Protein AF-A0A8K0KBL3-F1 (afdb_monomer_lite)

pLDDT: mean 83.14, std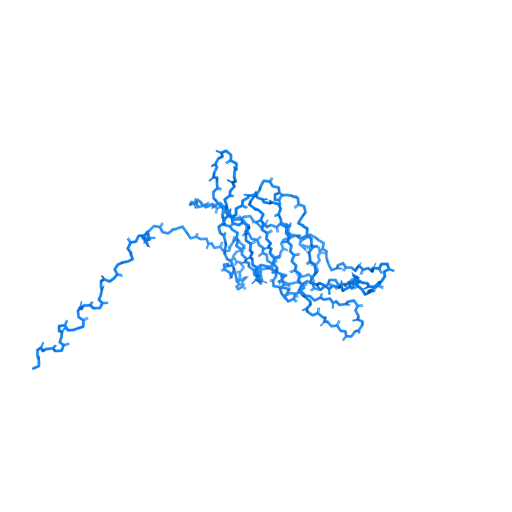 15.82, range [39.03, 98.5]

Foldseek 3Di:
DPVPVVVVVVVPDPDPDDDDPPDDQDDDDLVPDPQLQWQLDWDWFFAPDPVRWIKIKTKRQQDDDPLQVVEPAGRLIWIWIFTPDHPTDIDTFCQDSDYQDFDQDPVNLDGFTKRSHSLRWQNDKDFDPDDRGKIKTKRQQIWGPRDPPDTHSQIKMWIDSHDVRRVDHTDIDTPGSDPDD

InterPro domains:
  IPR013519 Integrin alpha beta-propellor [PS51470] (25-91)
  IPR013519 Integrin alpha beta-propellor [SM00191] (34-97)
  IPR028994 Integrin alpha, N-terminal [G3DSA:2.130.10.130] (17-176)
  IPR028994 Integrin alpha, N-terminal [SSF69318] (18-168)

Secondary structure (DSSP, 8-state):
--TTSSTTSTTS----SS--SSS------TT--TT--TTSEEEEEE--STT--EEEEEEETTPPPGGGTTS------EEEEEESSTTPPEEEP-S----S-EE--TTSTT-EEEE-TT--TTSEEEE-SSSS--EEEEETT-EE--STT--B---EEEEE--GGGTTSPPEEE-S------

Organism: Ladona fulva (NCBI:txid123851)

Structure (mmCIF, N/CA/C/O backbone):
data_AF-A0A8K0KBL3-F1
#
_entry.id   AF-A0A8K0KBL3-F1
#
loop_
_atom_site.group_PDB
_atom_site.id
_atom_site.type_symbol
_atom_site.label_atom_id
_atom_site.label_alt_id
_atom_site.label_comp_id
_atom_site.label_asym_id
_atom_site.label_entity_id
_atom_site.label_seq_id
_atom_site.pdbx_PDB_ins_code
_atom_site.Cartn_x
_atom_site.Cartn_y
_atom_site.Cartn_z
_atom_site.occupancy
_atom_site.B_iso_or_equiv
_atom_site.auth_seq_id
_atom_site.auth_comp_id
_atom_site.auth_asym_id
_atom_site.auth_atom_id
_atom_site.pdbx_PDB_model_num
ATOM 1 N N . MET A 1 1 ? -45.845 -37.461 15.529 1.00 47.91 1 MET A N 1
ATOM 2 C CA . MET A 1 1 ? -45.167 -36.292 14.919 1.00 47.91 1 MET A CA 1
ATOM 3 C C . MET A 1 1 ? -44.873 -35.214 15.971 1.00 47.91 1 MET A C 1
ATOM 5 O O . MET A 1 1 ? -45.378 -34.110 15.863 1.00 47.91 1 MET A O 1
ATOM 9 N N . VAL A 1 2 ? -44.085 -35.517 17.010 1.00 50.28 2 VAL A N 1
ATOM 10 C CA . VAL A 1 2 ? -43.728 -34.524 18.058 1.00 50.28 2 VAL A CA 1
ATOM 11 C C . VAL A 1 2 ? -42.209 -34.470 18.300 1.00 50.28 2 VAL A C 1
ATOM 13 O O . VAL A 1 2 ? -41.688 -33.464 18.760 1.00 50.28 2 VAL A O 1
ATOM 16 N N . GLY A 1 3 ? -41.466 -35.507 17.892 1.00 47.31 3 GLY A N 1
ATOM 17 C CA . GLY A 1 3 ? -40.016 -35.595 18.108 1.00 47.31 3 GLY A CA 1
ATOM 18 C C . GLY A 1 3 ? -39.135 -34.772 17.158 1.00 47.31 3 GLY A C 1
ATOM 19 O O . GLY A 1 3 ? -37.986 -34.519 17.496 1.00 47.31 3 GLY A O 1
ATOM 20 N N . LEU A 1 4 ? -39.639 -34.322 15.999 1.00 48.44 4 LEU A N 1
ATOM 21 C CA . LEU A 1 4 ? -38.817 -33.570 15.032 1.00 48.44 4 LEU A CA 1
ATOM 22 C C . LEU A 1 4 ? -38.720 -32.062 15.319 1.00 48.44 4 LEU A C 1
ATOM 24 O O . LEU A 1 4 ? -37.810 -31.413 14.815 1.00 48.44 4 LEU A O 1
ATOM 28 N N . LEU A 1 5 ? -39.618 -31.497 16.132 1.00 47.69 5 LEU A N 1
ATOM 29 C CA . LEU A 1 5 ? -39.629 -30.053 16.406 1.00 47.69 5 LEU A CA 1
ATOM 30 C C . LEU A 1 5 ? -38.622 -29.641 17.491 1.00 47.69 5 LEU A C 1
ATOM 32 O O . LEU A 1 5 ? -38.148 -28.510 17.489 1.00 47.69 5 LEU A O 1
ATOM 36 N N . VAL A 1 6 ? -38.236 -30.561 18.382 1.00 49.97 6 VAL A N 1
ATOM 37 C CA . VAL A 1 6 ? -37.325 -30.260 19.503 1.00 49.97 6 VAL A CA 1
ATOM 38 C C . VAL A 1 6 ? -35.863 -30.162 19.047 1.00 49.97 6 VAL A C 1
ATOM 40 O O . VAL A 1 6 ? -35.089 -29.396 19.612 1.00 49.97 6 VAL A O 1
ATOM 43 N N . SER A 1 7 ? -35.482 -30.860 17.971 1.00 48.97 7 SER A N 1
ATOM 44 C CA . SER A 1 7 ? -34.100 -30.835 17.467 1.00 48.97 7 SER A CA 1
ATOM 45 C C . SER A 1 7 ? -33.734 -29.542 16.728 1.00 48.97 7 SER A C 1
ATOM 47 O O . SER A 1 7 ? -32.551 -29.245 16.591 1.00 48.97 7 SER A O 1
ATOM 49 N N . CYS A 1 8 ? -34.715 -28.768 16.252 1.00 50.19 8 CYS A N 1
ATOM 50 C CA . CYS A 1 8 ? -34.460 -27.549 15.478 1.00 50.19 8 CYS A CA 1
ATOM 51 C C . CYS A 1 8 ? -34.323 -26.292 16.360 1.00 50.19 8 CYS A C 1
ATOM 53 O O . CYS A 1 8 ? -33.836 -25.266 15.894 1.00 50.19 8 CYS A O 1
ATOM 55 N N . ALA A 1 9 ? -34.713 -26.372 17.638 1.00 51.03 9 ALA A N 1
ATOM 56 C CA . ALA A 1 9 ? -34.637 -25.261 18.591 1.00 51.03 9 ALA A CA 1
ATOM 57 C C . ALA A 1 9 ? -33.262 -25.123 19.276 1.00 51.03 9 ALA A C 1
ATOM 59 O O . ALA A 1 9 ? -32.964 -24.083 19.855 1.00 51.03 9 ALA A O 1
ATOM 60 N N . LEU A 1 10 ? -32.406 -26.149 19.201 1.00 53.22 10 LEU A N 1
ATOM 61 C CA . LEU A 1 10 ? -31.096 -26.170 19.871 1.00 53.22 10 LEU A CA 1
ATOM 62 C C . LEU A 1 10 ? -29.942 -25.613 19.019 1.00 53.22 10 LEU A C 1
ATOM 64 O O . LEU A 1 10 ? -28.828 -25.488 19.514 1.00 53.22 10 LEU A O 1
ATOM 68 N N . LEU A 1 11 ? -30.193 -25.238 17.761 1.00 56.00 11 LEU A N 1
ATOM 69 C CA . LEU A 1 11 ? -29.180 -24.673 16.856 1.00 56.00 11 LEU A CA 1
ATOM 70 C C . LEU A 1 11 ? -29.051 -23.138 16.951 1.00 56.00 11 LEU A C 1
ATOM 72 O O . LEU A 1 11 ? -28.282 -22.545 16.202 1.00 56.00 11 LEU A O 1
ATOM 76 N N . GLY A 1 12 ? -29.807 -22.483 17.841 1.00 60.94 12 GLY A N 1
ATOM 77 C CA . GLY A 1 12 ? -30.019 -21.031 17.794 1.00 60.94 12 GLY A CA 1
ATOM 78 C C . GLY A 1 12 ? -29.198 -20.148 18.739 1.00 60.94 12 GLY A C 1
ATOM 79 O O . GLY A 1 12 ? -29.328 -18.934 18.648 1.00 60.94 12 GLY A O 1
ATOM 80 N N . LEU A 1 13 ? -28.390 -20.682 19.660 1.00 57.66 13 LEU A N 1
ATOM 81 C CA . LEU A 1 13 ? -27.801 -19.864 20.739 1.00 57.66 13 LEU A CA 1
ATOM 82 C C . LEU A 1 13 ? -26.330 -20.198 21.012 1.00 57.66 13 LEU A C 1
ATOM 84 O O . LEU A 1 13 ? -25.922 -20.408 22.150 1.00 57.66 13 LEU A O 1
ATOM 88 N N . ALA A 1 14 ? -25.506 -20.211 19.968 1.00 61.44 14 ALA A N 1
ATOM 89 C CA . ALA A 1 14 ? -24.076 -19.973 20.140 1.00 61.44 14 ALA A CA 1
ATOM 90 C C . ALA A 1 14 ? -23.834 -18.459 20.015 1.00 61.44 14 ALA A C 1
ATOM 92 O O . ALA A 1 14 ? -23.447 -17.967 18.957 1.00 61.44 14 ALA A O 1
ATOM 93 N N . GLY A 1 15 ? -24.145 -17.703 21.074 1.00 64.50 15 GLY A N 1
ATOM 94 C CA . GLY A 1 15 ? -23.741 -16.298 21.164 1.00 64.50 15 GLY A CA 1
ATOM 95 C C . GLY A 1 15 ? -22.215 -16.214 21.147 1.00 64.50 15 GLY A C 1
ATOM 96 O O . GLY A 1 15 ? -21.556 -17.029 21.789 1.00 64.50 15 GLY A O 1
ATOM 97 N N . ALA A 1 16 ? -21.641 -15.283 20.384 1.00 62.19 16 ALA A N 1
ATOM 98 C CA . ALA A 1 16 ? -20.197 -15.059 20.368 1.00 62.19 16 ALA A CA 1
ATOM 99 C C . ALA A 1 16 ? -19.693 -14.825 21.806 1.00 62.19 16 ALA A C 1
ATOM 101 O O . ALA A 1 16 ? -20.199 -13.957 22.508 1.00 62.19 16 ALA A O 1
ATOM 102 N N . LEU A 1 17 ? -18.730 -15.626 22.273 1.00 71.31 17 LEU A N 1
ATOM 103 C CA . LEU A 1 17 ? -18.474 -15.758 23.716 1.00 71.31 17 LEU A CA 1
ATOM 104 C C . LEU A 1 17 ? -17.565 -14.677 24.329 1.00 71.31 17 LEU A C 1
ATOM 106 O O . LEU A 1 17 ? -17.385 -14.681 25.543 1.00 71.31 17 LEU A O 1
ATOM 110 N N . ASN A 1 18 ? -17.004 -13.748 23.548 1.00 83.44 18 ASN A N 1
ATOM 111 C CA . ASN A 1 18 ? -16.192 -12.634 24.073 1.00 83.44 18 ASN A CA 1
ATOM 112 C C . ASN A 1 18 ? -15.886 -11.506 23.060 1.00 83.44 18 ASN A C 1
ATOM 114 O O . ASN A 1 18 ? -14.976 -10.712 23.301 1.00 83.44 18 ASN A O 1
ATOM 118 N N . VAL A 1 19 ? -16.596 -11.427 21.930 1.00 89.31 19 VAL A N 1
ATOM 119 C CA . V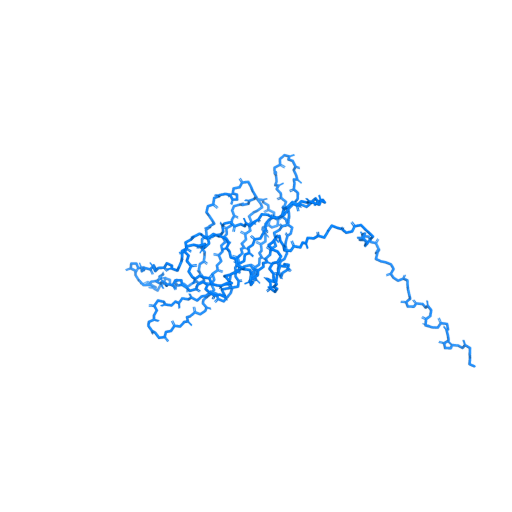AL A 1 19 ? -16.433 -10.347 20.939 1.00 89.31 19 VAL A CA 1
ATOM 120 C C . VAL A 1 19 ? -17.720 -9.535 20.904 1.00 89.31 19 VAL A C 1
ATOM 122 O O . VAL A 1 19 ? -18.778 -10.085 20.607 1.00 89.31 19 VAL A O 1
ATOM 125 N N . ASP A 1 20 ? -17.624 -8.243 21.219 1.00 89.50 20 ASP A N 1
ATOM 126 C CA . ASP A 1 20 ? -18.760 -7.322 21.156 1.00 89.50 20 ASP A CA 1
ATOM 127 C C . ASP A 1 20 ? -19.167 -7.096 19.693 1.00 89.50 20 ASP A C 1
ATOM 129 O O . ASP A 1 20 ? -18.387 -6.588 18.884 1.00 89.50 20 ASP A O 1
ATOM 133 N N . VAL A 1 21 ? -20.391 -7.506 19.361 1.00 90.19 21 VAL A N 1
ATOM 134 C CA . VAL A 1 21 ? -21.006 -7.318 18.040 1.00 90.19 21 VAL A CA 1
ATOM 135 C C . VAL A 1 21 ? -21.975 -6.132 18.001 1.00 90.19 21 VAL A C 1
ATOM 137 O O . VAL A 1 21 ? -22.388 -5.732 16.916 1.00 90.19 21 VAL A O 1
ATOM 140 N N . GLU A 1 22 ? -22.337 -5.560 19.154 1.00 92.00 22 GLU A N 1
ATOM 141 C CA . GLU A 1 22 ? -23.282 -4.443 19.279 1.00 92.00 22 GLU A CA 1
ATOM 142 C C . GLU A 1 22 ? -22.591 -3.087 19.096 1.00 92.00 22 GLU A C 1
ATOM 144 O O . GLU A 1 22 ? -23.186 -2.160 18.542 1.00 92.00 22 GLU A O 1
ATOM 149 N N . HIS A 1 23 ? -21.320 -2.968 19.498 1.00 91.31 23 HIS A N 1
ATOM 150 C CA . HIS A 1 23 ? -20.565 -1.711 19.422 1.00 91.31 23 HIS A CA 1
ATOM 151 C C . HIS A 1 23 ? -19.274 -1.801 18.585 1.00 91.31 23 HIS A C 1
ATOM 153 O O . HIS A 1 23 ? -18.198 -1.441 19.080 1.00 91.31 23 HIS A O 1
ATOM 159 N N . PRO A 1 24 ? -19.334 -2.225 17.307 1.00 91.81 24 PRO A N 1
ATOM 160 C CA . PRO A 1 24 ? -18.147 -2.294 16.465 1.00 91.81 24 PRO A CA 1
ATOM 161 C C . PRO A 1 24 ? -17.594 -0.899 16.144 1.00 91.81 24 PRO A C 1
ATOM 163 O O . PRO A 1 24 ? -18.333 0.077 15.994 1.00 91.81 24 PRO A O 1
ATOM 166 N N . ILE A 1 25 ? -16.275 -0.817 15.962 1.00 91.94 25 ILE A N 1
ATOM 167 C CA . ILE A 1 25 ? -15.630 0.327 15.308 1.00 91.94 25 ILE A CA 1
ATOM 168 C C . ILE A 1 25 ? -15.475 -0.033 13.832 1.00 91.94 25 ILE A C 1
ATOM 170 O O . ILE A 1 25 ? -14.765 -0.979 13.493 1.00 91.94 25 ILE A O 1
ATOM 174 N N . VAL A 1 26 ? -16.163 0.701 12.958 1.00 92.81 26 VAL A N 1
ATOM 175 C CA . VAL A 1 26 ? -16.184 0.430 11.517 1.00 92.81 26 VAL A CA 1
ATOM 176 C C . VAL A 1 26 ? -15.281 1.420 10.796 1.00 92.81 26 VAL A C 1
ATOM 178 O O . VAL A 1 26 ? -15.477 2.629 10.885 1.00 92.81 26 VAL A O 1
ATOM 181 N N . PHE A 1 27 ? -14.320 0.888 10.047 1.00 94.12 27 PHE A N 1
ATOM 182 C CA . PHE A 1 27 ? -13.461 1.655 9.153 1.00 94.12 27 PHE A CA 1
ATOM 183 C C . PHE A 1 27 ? -13.944 1.489 7.717 1.00 94.12 27 PHE A C 1
ATOM 185 O O . PHE A 1 27 ? -14.353 0.405 7.304 1.00 94.12 27 PHE A O 1
ATOM 192 N N . SER A 1 28 ? -13.912 2.570 6.951 1.00 93.56 28 SER A N 1
ATOM 193 C CA . SER A 1 28 ? -14.297 2.597 5.540 1.00 93.56 28 SER A CA 1
ATOM 194 C C . SER A 1 28 ? -13.260 3.379 4.748 1.00 93.56 28 SER A C 1
ATOM 196 O O . SER A 1 28 ? -12.501 4.154 5.328 1.00 93.56 28 SER A O 1
ATOM 198 N N . ASP A 1 29 ? -13.236 3.181 3.430 1.00 94.38 29 ASP A N 1
ATOM 199 C CA . ASP A 1 29 ? -12.320 3.902 2.550 1.00 94.38 29 ASP A CA 1
ATOM 200 C C . ASP A 1 29 ? -12.487 5.427 2.724 1.00 94.38 29 ASP A C 1
ATOM 202 O O . ASP A 1 29 ? -13.563 5.955 2.410 1.00 94.38 29 ASP A O 1
ATOM 206 N N . PRO A 1 30 ? -11.448 6.152 3.185 1.00 92.81 30 PRO A N 1
ATOM 207 C CA . PRO A 1 30 ? -11.541 7.589 3.443 1.00 92.81 30 PRO A CA 1
ATOM 208 C C . PRO A 1 30 ? -11.782 8.403 2.164 1.00 92.81 30 PRO A C 1
ATOM 210 O O . PRO A 1 30 ? -12.349 9.493 2.214 1.00 92.81 30 PRO A O 1
ATOM 213 N N . THR A 1 31 ? -11.396 7.871 1.002 1.00 92.62 31 THR A N 1
ATOM 214 C CA . THR A 1 31 ? -11.589 8.517 -0.303 1.00 92.62 31 THR A CA 1
ATOM 215 C C . THR A 1 31 ? -12.962 8.232 -0.906 1.00 92.62 31 THR A C 1
ATOM 217 O O . THR A 1 31 ? -13.354 8.887 -1.871 1.00 92.62 31 THR A O 1
ATOM 220 N N . ARG A 1 32 ? -13.707 7.267 -0.342 1.00 93.19 32 ARG A N 1
ATOM 221 C CA . ARG A 1 32 ? -14.975 6.751 -0.885 1.00 93.19 32 ARG A CA 1
ATOM 222 C C . ARG A 1 32 ? -14.858 6.262 -2.336 1.00 93.19 32 ARG A C 1
ATOM 224 O O . ARG A 1 32 ? -15.854 6.245 -3.062 1.00 93.19 32 ARG A O 1
ATOM 231 N N . GLN A 1 33 ? -13.661 5.856 -2.765 1.00 93.81 33 GLN A N 1
ATOM 232 C CA . GLN A 1 33 ? -13.466 5.262 -4.079 1.00 93.81 33 GLN A CA 1
ATOM 233 C C . GLN A 1 33 ? -14.218 3.926 -4.164 1.00 93.81 33 GLN A C 1
ATOM 235 O O . GLN A 1 33 ? -14.100 3.057 -3.299 1.00 93.81 33 GLN A O 1
ATOM 240 N N . LEU A 1 34 ? -14.975 3.734 -5.244 1.00 94.19 34 LEU A N 1
ATOM 241 C CA . LEU A 1 34 ? -15.615 2.453 -5.522 1.00 94.19 34 LEU A CA 1
ATOM 242 C C . LEU A 1 34 ? -14.563 1.396 -5.874 1.00 94.19 34 LEU A C 1
ATOM 244 O O . LEU A 1 34 ? -13.617 1.662 -6.613 1.00 94.19 34 LEU A O 1
ATOM 248 N N . GLU A 1 35 ? -14.748 0.187 -5.345 1.00 95.38 35 GLU A N 1
ATOM 249 C CA . GLU A 1 35 ? -13.897 -0.976 -5.623 1.00 95.38 35 GLU A CA 1
ATOM 250 C C . GLU A 1 35 ? -12.395 -0.789 -5.350 1.00 95.38 35 GLU A C 1
ATOM 252 O O . GLU A 1 35 ? -11.576 -1.491 -5.942 1.00 95.38 35 GLU A O 1
ATOM 257 N N . SER A 1 36 ? -12.011 0.096 -4.428 1.00 97.25 36 SER A N 1
ATOM 258 C CA . SER A 1 36 ? -10.616 0.245 -3.981 1.00 97.25 36 SER A CA 1
ATOM 259 C C . SER A 1 36 ? -10.055 -1.000 -3.285 1.00 97.25 36 SER A C 1
ATOM 261 O O . SER A 1 36 ? -8.838 -1.160 -3.154 1.00 97.25 36 SER A O 1
ATOM 263 N N . TYR A 1 37 ? -10.957 -1.885 -2.852 1.00 98.12 37 TYR A N 1
ATOM 264 C CA . TYR A 1 37 ? -10.688 -3.057 -2.023 1.00 98.12 37 TYR A CA 1
ATOM 265 C C . TYR A 1 37 ? -10.064 -2.673 -0.676 1.00 98.12 37 TYR A C 1
ATOM 267 O O . TYR A 1 37 ? -9.230 -3.397 -0.138 1.00 98.12 37 TYR A O 1
ATOM 275 N N . PHE A 1 38 ? -10.465 -1.528 -0.117 1.00 98.00 38 PHE A N 1
ATOM 276 C CA . PHE A 1 38 ? -10.123 -1.163 1.254 1.00 98.00 38 PHE A CA 1
ATOM 277 C C . PHE A 1 38 ? -10.493 -2.291 2.225 1.00 98.00 38 PHE A C 1
ATOM 279 O O . PHE A 1 38 ? -11.640 -2.735 2.265 1.00 98.00 38 PHE A O 1
ATOM 286 N N . GLY A 1 39 ? -9.511 -2.766 2.991 1.00 97.56 39 GLY A N 1
ATOM 287 C CA . GLY A 1 39 ? -9.680 -3.912 3.886 1.00 97.56 39 GLY A CA 1
ATOM 288 C C . GLY A 1 39 ? -9.246 -5.250 3.287 1.00 97.56 39 GLY A C 1
ATOM 289 O O . GLY A 1 39 ? -9.392 -6.266 3.959 1.00 97.56 39 GLY A O 1
ATOM 290 N N . PHE A 1 40 ? -8.681 -5.280 2.070 1.00 98.44 40 PHE A N 1
ATOM 291 C CA . PHE A 1 40 ? -8.174 -6.517 1.457 1.00 98.44 40 PHE A CA 1
ATOM 292 C C . PHE A 1 40 ? -7.093 -7.189 2.315 1.00 98.44 40 PHE A C 1
ATOM 294 O O . PHE A 1 40 ? -7.076 -8.409 2.463 1.00 98.44 40 PHE A O 1
ATOM 301 N N . THR A 1 41 ? -6.220 -6.385 2.925 1.00 98.31 41 THR A N 1
ATOM 302 C CA . THR A 1 41 ? -5.340 -6.821 4.015 1.00 98.31 41 THR A CA 1
ATOM 303 C C . THR A 1 41 ? -5.526 -5.914 5.218 1.00 98.31 41 THR A C 1
ATOM 305 O O . THR A 1 41 ? -5.601 -4.696 5.052 1.00 98.31 41 THR A O 1
ATOM 308 N N . VAL A 1 42 ? -5.524 -6.478 6.424 1.00 96.44 42 VAL A N 1
ATOM 309 C CA . VAL A 1 42 ? -5.612 -5.726 7.682 1.00 96.44 42 VAL A CA 1
ATOM 310 C C . VAL A 1 42 ? -4.591 -6.283 8.664 1.00 96.44 42 VAL A C 1
ATOM 312 O O . VAL A 1 42 ? -4.370 -7.493 8.728 1.00 96.44 42 VAL A O 1
ATOM 315 N N . SER A 1 43 ? -3.941 -5.417 9.434 1.00 93.56 43 SER A N 1
ATOM 316 C CA . SER A 1 43 ? -3.072 -5.834 10.534 1.00 93.56 43 SER A CA 1
ATOM 317 C C . SER A 1 43 ? -3.093 -4.824 11.672 1.00 93.56 43 SER A C 1
ATOM 319 O O . SER A 1 43 ? -3.173 -3.616 11.449 1.00 93.56 43 SER A O 1
ATOM 321 N N . LEU A 1 44 ? -3.003 -5.337 12.897 1.00 90.75 44 LEU A N 1
ATOM 322 C CA . LEU A 1 44 ? -2.848 -4.527 14.098 1.00 90.75 44 LEU A CA 1
ATOM 323 C C . LEU A 1 44 ? -1.385 -4.134 14.267 1.00 90.75 44 LEU A C 1
ATOM 325 O O . LEU A 1 44 ? -0.481 -4.962 14.145 1.00 90.75 44 LEU A O 1
ATOM 329 N N . LEU A 1 45 ? -1.172 -2.867 14.587 1.00 86.88 45 LEU A N 1
ATOM 330 C CA . LEU A 1 45 ? 0.132 -2.280 14.804 1.00 86.88 45 LEU A CA 1
ATOM 331 C C . LEU A 1 45 ? 0.132 -1.567 16.153 1.00 86.88 45 LEU A C 1
ATOM 333 O O . LEU A 1 45 ? -0.649 -0.649 16.383 1.00 86.88 45 LEU A O 1
ATOM 337 N N . LYS A 1 46 ? 1.003 -2.001 17.061 1.00 79.44 46 LYS A N 1
ATOM 338 C CA . LYS A 1 46 ? 1.146 -1.401 18.388 1.00 79.44 46 LYS A CA 1
ATOM 339 C C . LYS A 1 46 ? 2.414 -0.561 18.422 1.00 79.44 46 LYS A C 1
ATOM 341 O O . LYS A 1 46 ? 3.486 -1.085 18.119 1.00 79.44 46 LYS A O 1
ATOM 346 N N . ASP A 1 47 ? 2.307 0.712 18.794 1.00 70.69 47 ASP A N 1
ATOM 347 C CA . ASP A 1 47 ? 3.494 1.521 19.069 1.00 70.69 47 ASP A CA 1
ATOM 348 C C . ASP A 1 47 ? 4.085 1.101 20.430 1.00 70.69 47 ASP A C 1
ATOM 350 O O . ASP A 1 47 ? 3.381 1.156 21.441 1.00 70.69 47 ASP A O 1
ATOM 354 N N . PRO A 1 48 ? 5.364 0.688 20.508 1.00 59.66 48 PRO A N 1
ATOM 355 C CA . PRO A 1 48 ? 6.023 0.402 21.784 1.00 59.66 48 PRO A CA 1
ATOM 356 C C . PRO A 1 48 ? 6.349 1.657 22.625 1.00 59.66 48 PRO A C 1
ATOM 358 O O . PRO A 1 48 ? 6.996 1.539 23.663 1.00 59.66 48 PRO A O 1
ATOM 361 N N . GLY A 1 49 ? 5.962 2.863 22.187 1.00 58.66 49 GLY A N 1
ATOM 362 C CA . GLY A 1 49 ? 6.114 4.127 22.919 1.00 58.66 49 GLY A CA 1
ATOM 363 C C . GLY A 1 49 ? 5.192 4.323 24.130 1.00 58.66 49 GLY A C 1
ATOM 364 O O . GLY A 1 49 ? 4.258 3.564 24.363 1.00 58.66 49 GLY A O 1
ATOM 365 N N . PHE A 1 50 ? 5.450 5.407 24.873 1.00 45.88 50 PHE A N 1
ATOM 366 C CA . PHE A 1 50 ? 4.844 5.734 26.176 1.00 45.88 50 PHE A CA 1
ATOM 367 C C . PHE A 1 50 ? 3.301 5.822 26.189 1.00 45.88 50 PHE A C 1
ATOM 369 O O . PHE A 1 50 ? 2.707 5.570 27.231 1.00 45.88 50 PHE A O 1
ATOM 376 N N . ASN A 1 51 ? 2.653 6.129 25.054 1.00 59.00 51 ASN A N 1
ATOM 377 C CA . ASN A 1 51 ? 1.190 6.279 24.968 1.00 59.00 51 ASN A CA 1
ATOM 378 C C . ASN A 1 51 ? 0.439 5.013 24.513 1.00 59.00 51 ASN A C 1
ATOM 380 O O . ASN A 1 51 ? -0.786 5.027 24.498 1.00 59.00 51 ASN A O 1
ATOM 384 N N . ALA A 1 52 ? 1.139 3.920 24.171 1.00 62.19 52 ALA A N 1
ATOM 385 C CA . ALA A 1 52 ? 0.547 2.627 23.795 1.00 62.19 52 ALA A CA 1
ATOM 386 C C . ALA A 1 52 ? -0.596 2.692 22.752 1.00 62.19 52 ALA A C 1
ATOM 388 O O . ALA A 1 52 ? -1.490 1.843 22.773 1.00 62.19 52 ALA A O 1
ATOM 389 N N . ASP A 1 53 ? -0.563 3.666 21.834 1.00 76.12 53 ASP A N 1
ATOM 390 C CA . ASP A 1 53 ? -1.571 3.790 20.782 1.00 76.12 53 ASP A CA 1
ATOM 391 C C . ASP A 1 53 ? -1.591 2.522 19.910 1.00 76.12 53 ASP A C 1
ATOM 393 O O . ASP A 1 53 ? -0.552 2.014 19.458 1.00 76.12 53 ASP A O 1
ATOM 397 N N . ALA A 1 54 ? -2.798 2.009 19.674 1.00 84.50 54 ALA A N 1
ATOM 398 C CA . ALA A 1 54 ? -3.049 0.922 18.743 1.00 84.50 54 ALA A CA 1
ATOM 399 C C . ALA A 1 54 ? -3.492 1.499 17.399 1.00 84.50 54 ALA A C 1
ATOM 401 O O . ALA A 1 54 ? -4.325 2.403 17.328 1.00 84.50 54 ALA A O 1
ATOM 402 N N . TRP A 1 55 ? -2.945 0.948 16.327 1.00 88.88 55 TRP A N 1
ATOM 403 C CA . TRP A 1 55 ? -3.204 1.368 14.962 1.00 88.88 55 TRP A CA 1
ATOM 404 C C . TRP A 1 55 ? -3.626 0.173 14.113 1.00 88.88 55 TRP A C 1
ATOM 406 O O . TRP A 1 55 ? -3.261 -0.974 14.381 1.00 88.88 55 TRP A O 1
ATOM 416 N N . LEU A 1 56 ? -4.377 0.455 13.058 1.00 92.00 56 LEU A N 1
ATOM 417 C CA . LEU A 1 56 ? -4.685 -0.469 11.980 1.00 92.00 56 LEU A CA 1
ATOM 418 C C . LEU A 1 56 ? -3.898 -0.060 10.747 1.00 92.00 56 LEU A C 1
ATOM 420 O O . LEU A 1 56 ? -3.959 1.093 10.326 1.00 92.00 56 LEU A O 1
ATOM 424 N N . VAL A 1 57 ? -3.204 -1.020 10.150 1.00 93.75 57 VAL A N 1
ATOM 425 C CA . VAL A 1 57 ? -2.644 -0.881 8.808 1.00 93.75 57 VAL A CA 1
ATOM 426 C C . VAL A 1 57 ? -3.566 -1.622 7.852 1.00 93.75 57 VAL A C 1
ATOM 428 O O . VAL A 1 57 ? -3.828 -2.813 8.038 1.00 93.75 57 VAL A O 1
ATOM 431 N N . ILE A 1 58 ? -4.090 -0.912 6.857 1.00 97.00 58 ILE A N 1
ATOM 432 C CA . ILE A 1 58 ? -5.136 -1.407 5.960 1.00 97.00 58 ILE A CA 1
ATOM 433 C C . ILE A 1 58 ? -4.680 -1.257 4.511 1.00 97.00 58 ILE A C 1
ATOM 435 O O . ILE A 1 58 ? -4.324 -0.169 4.074 1.00 97.00 58 ILE A O 1
ATOM 439 N N . GLY A 1 59 ? -4.705 -2.349 3.754 1.00 98.19 59 GLY A N 1
ATOM 440 C CA . GLY A 1 59 ? -4.418 -2.361 2.321 1.00 98.19 59 GLY A CA 1
ATOM 441 C C . GLY A 1 59 ? -5.675 -2.131 1.482 1.00 98.19 59 GLY A C 1
ATOM 442 O O . GLY A 1 59 ? -6.740 -2.669 1.792 1.00 98.19 59 GLY A O 1
ATOM 443 N N . ALA A 1 60 ? -5.529 -1.353 0.412 1.00 98.50 60 ALA A N 1
ATOM 444 C CA . ALA A 1 60 ? -6.539 -1.077 -0.605 1.00 98.50 60 ALA A CA 1
ATOM 445 C C . ALA A 1 60 ? -5.899 -1.215 -2.007 1.00 98.50 60 ALA A C 1
ATOM 447 O O . ALA A 1 60 ? -5.502 -0.218 -2.617 1.00 98.50 60 ALA A O 1
ATOM 448 N N . PRO A 1 61 ? -5.722 -2.446 -2.525 1.00 98.50 61 PRO A N 1
ATOM 449 C CA . PRO A 1 61 ? -4.878 -2.723 -3.692 1.00 98.50 61 PRO A CA 1
ATOM 450 C C . PRO A 1 61 ? -5.372 -2.146 -5.023 1.00 98.50 61 PRO A C 1
ATOM 452 O O . PRO A 1 61 ? -4.607 -2.131 -5.985 1.00 98.50 61 PRO A O 1
ATOM 455 N N . LYS A 1 62 ? -6.617 -1.667 -5.103 1.00 98.25 62 LYS A N 1
ATOM 456 C CA . LYS A 1 62 ? -7.169 -0.990 -6.287 1.00 98.25 62 LYS A CA 1
ATOM 457 C C . LYS A 1 62 ? -7.357 0.521 -6.086 1.00 98.25 62 LYS A C 1
ATOM 459 O O . LYS A 1 62 ? -7.868 1.201 -6.971 1.00 98.25 62 LYS A O 1
ATOM 464 N N . ALA A 1 63 ? -6.976 1.069 -4.934 1.00 97.50 63 ALA A N 1
ATOM 465 C CA . ALA A 1 63 ? -7.079 2.502 -4.678 1.00 97.50 63 ALA A CA 1
ATOM 466 C C . ALA A 1 63 ? -6.119 3.318 -5.562 1.00 97.50 63 ALA A C 1
ATOM 468 O O . ALA A 1 63 ? -4.995 2.892 -5.857 1.00 97.50 63 ALA A O 1
ATOM 469 N N . ASN A 1 64 ? -6.550 4.520 -5.944 1.00 95.50 64 ASN A N 1
ATOM 470 C CA . ASN A 1 64 ? -5.684 5.533 -6.531 1.00 95.50 64 ASN A CA 1
ATOM 471 C C . ASN A 1 64 ? -4.898 6.259 -5.440 1.00 95.50 64 ASN A C 1
ATOM 473 O O . ASN A 1 64 ? -5.442 6.649 -4.409 1.00 95.50 64 ASN A O 1
ATOM 477 N N . SER A 1 65 ? -3.606 6.455 -5.687 1.00 94.06 65 SER A N 1
ATOM 478 C CA . SER A 1 65 ? -2.723 7.148 -4.754 1.00 94.06 65 SER A CA 1
ATOM 479 C C . SER A 1 65 ? -2.709 8.645 -5.038 1.00 94.06 65 SER A C 1
ATOM 481 O O . SER A 1 65 ? -2.407 9.066 -6.155 1.00 94.06 65 SER A O 1
ATOM 483 N N . SER A 1 66 ? -2.946 9.452 -4.003 1.00 92.12 66 SER A N 1
ATOM 484 C CA . SER A 1 66 ? -2.801 10.913 -4.075 1.00 92.12 66 SER A CA 1
ATOM 485 C C . SER A 1 66 ? -1.358 11.377 -4.334 1.00 92.12 66 SER A C 1
ATOM 487 O O . SER A 1 66 ? -1.151 12.447 -4.901 1.00 92.12 66 SER A O 1
ATOM 489 N N . HIS A 1 67 ? -0.350 10.563 -4.002 1.00 89.25 67 HIS A N 1
ATOM 490 C CA . HIS A 1 67 ? 1.067 10.914 -4.177 1.00 89.25 67 HIS A CA 1
ATOM 491 C C . HIS A 1 67 ? 1.533 10.898 -5.638 1.00 89.25 67 HIS A C 1
ATOM 493 O O . HIS A 1 67 ? 2.573 11.460 -5.959 1.00 89.25 67 HIS A O 1
ATOM 499 N N . TYR A 1 68 ? 0.755 10.296 -6.539 1.00 85.00 68 TYR A N 1
ATOM 500 C CA . TYR A 1 68 ? 1.074 10.219 -7.965 1.00 85.00 68 TYR A CA 1
ATOM 501 C C . TYR A 1 68 ? 0.328 11.254 -8.806 1.00 85.00 68 TYR A C 1
ATOM 503 O O . TYR A 1 68 ? 0.277 11.098 -10.022 1.00 85.00 68 TYR A O 1
ATOM 511 N N . ALA A 1 69 ? -0.221 12.312 -8.197 1.00 70.25 69 ALA A N 1
ATOM 512 C CA . ALA A 1 69 ? -1.090 13.303 -8.844 1.00 70.25 69 ALA A CA 1
ATOM 513 C C . ALA A 1 69 ? -0.534 13.930 -10.144 1.00 70.25 69 ALA A C 1
ATOM 515 O O . ALA A 1 69 ? -1.307 14.389 -10.981 1.00 70.25 69 ALA A O 1
ATOM 516 N N . HIS A 1 70 ? 0.787 13.924 -10.346 1.00 69.62 70 HIS A N 1
ATOM 517 C CA . HIS A 1 70 ? 1.446 14.430 -11.559 1.00 69.62 70 HIS A CA 1
ATOM 518 C C . HIS A 1 70 ? 1.907 13.334 -12.535 1.00 69.62 70 HIS A C 1
ATOM 520 O O . HIS A 1 70 ? 2.663 13.607 -13.466 1.00 69.62 70 HIS A O 1
ATOM 526 N N . SER A 1 71 ? 1.474 12.089 -12.343 1.00 71.81 71 SER A N 1
ATOM 527 C CA . SER A 1 71 ? 1.835 10.948 -13.181 1.00 71.81 71 SER A CA 1
ATOM 528 C C . SER A 1 71 ? 0.611 10.108 -13.533 1.00 71.81 71 SER A C 1
ATOM 530 O O . SER A 1 71 ? -0.293 9.923 -12.724 1.00 71.81 71 SER A O 1
ATOM 532 N N . THR A 1 72 ? 0.583 9.570 -14.748 1.00 88.00 72 THR A N 1
ATOM 533 C CA . THR A 1 72 ? -0.508 8.713 -15.223 1.00 88.00 72 THR A CA 1
ATOM 534 C C . THR A 1 72 ? -0.325 7.286 -14.695 1.00 88.00 72 THR A C 1
ATOM 536 O O . THR A 1 72 ? 0.072 6.396 -15.444 1.00 88.00 72 THR A O 1
ATOM 539 N N . ILE A 1 73 ? -0.534 7.080 -13.392 1.00 95.00 73 ILE A N 1
ATOM 540 C CA . ILE A 1 73 ? -0.469 5.766 -12.735 1.00 95.00 73 ILE A CA 1
ATOM 541 C C . ILE A 1 73 ? -1.849 5.435 -12.178 1.00 95.00 73 ILE A C 1
ATOM 543 O O . ILE A 1 73 ? -2.309 6.074 -11.233 1.00 95.00 73 ILE A O 1
ATOM 547 N N . ASN A 1 74 ? -2.492 4.417 -12.747 1.00 95.44 74 ASN A N 1
ATOM 548 C CA . ASN A 1 74 ? -3.857 4.044 -12.380 1.00 95.44 74 ASN A CA 1
ATOM 549 C C . ASN A 1 74 ? -3.875 2.877 -11.394 1.00 95.44 74 ASN A C 1
ATOM 551 O O . ASN A 1 74 ? -3.189 1.873 -11.603 1.00 95.44 74 ASN A O 1
ATOM 555 N N . GLU A 1 75 ? -4.686 3.005 -10.343 1.00 96.81 75 GLU A N 1
ATOM 556 C CA . GLU A 1 75 ? -4.917 1.977 -9.320 1.00 96.81 75 GLU A CA 1
ATOM 557 C C . GLU A 1 75 ? -3.632 1.251 -8.862 1.00 96.81 75 GLU A C 1
ATOM 559 O O . GLU A 1 75 ? -3.568 0.017 -8.874 1.00 96.81 75 GLU A O 1
ATOM 564 N N . PRO A 1 76 ? -2.561 1.973 -8.487 1.00 97.19 76 PRO A N 1
ATOM 565 C CA . PRO A 1 76 ? -1.335 1.327 -8.021 1.00 97.19 76 PRO A CA 1
ATOM 566 C C . PRO A 1 76 ? -1.565 0.492 -6.756 1.00 97.19 76 PRO A C 1
ATOM 568 O O . PRO A 1 76 ? -0.839 -0.477 -6.521 1.00 97.19 76 PRO A O 1
ATOM 571 N N . GLY A 1 77 ? -2.586 0.850 -5.974 1.00 97.94 77 GLY A N 1
ATOM 572 C CA . GLY A 1 77 ? -2.842 0.349 -4.636 1.00 97.94 77 GLY A CA 1
ATOM 573 C C . GLY A 1 77 ? -2.298 1.299 -3.571 1.00 97.94 77 GLY A C 1
ATOM 574 O O . GLY A 1 77 ? -1.292 1.984 -3.771 1.00 97.94 77 GLY A O 1
ATOM 575 N N . VAL A 1 78 ? -2.997 1.359 -2.440 1.00 97.00 78 VAL A N 1
ATOM 576 C CA . VAL A 1 78 ? -2.705 2.255 -1.316 1.00 97.00 78 VAL A CA 1
ATOM 577 C C . VAL A 1 78 ? -2.688 1.460 -0.014 1.00 97.00 78 VAL A C 1
ATOM 579 O O . VAL A 1 78 ? -3.388 0.458 0.131 1.00 97.00 78 VAL A O 1
ATOM 582 N N . VAL A 1 79 ? -1.893 1.920 0.951 1.00 96.56 79 VAL A N 1
ATOM 583 C CA . VAL A 1 79 ? -1.953 1.463 2.341 1.00 96.56 79 VAL A CA 1
ATOM 584 C C . VAL A 1 79 ? -2.349 2.641 3.217 1.00 96.56 79 VAL A C 1
ATOM 586 O O . VAL A 1 79 ? -1.798 3.731 3.075 1.00 96.56 79 VAL A O 1
ATOM 589 N N . TYR A 1 80 ? -3.299 2.414 4.114 1.00 95.25 80 TYR A N 1
ATOM 590 C CA . TYR A 1 80 ? -3.776 3.378 5.092 1.00 95.25 80 TYR A CA 1
ATOM 591 C C . TYR A 1 80 ? -3.298 3.002 6.491 1.00 95.25 80 TYR A C 1
ATOM 593 O O . TYR A 1 80 ? -3.216 1.819 6.829 1.00 95.25 80 TYR A O 1
ATOM 601 N N . LEU A 1 81 ? -3.035 4.012 7.314 1.00 92.44 81 LEU A N 1
ATOM 602 C CA . LEU A 1 81 ? -2.883 3.870 8.755 1.00 92.44 81 LEU A CA 1
ATOM 603 C C . LEU A 1 81 ? -4.054 4.566 9.443 1.00 92.44 81 LEU A C 1
ATOM 605 O O . LEU A 1 81 ? -4.289 5.752 9.230 1.00 92.44 81 LEU A O 1
ATOM 609 N N . CYS A 1 82 ? -4.768 3.843 10.294 1.00 92.06 82 CYS A N 1
ATOM 610 C CA . CYS A 1 82 ? -5.900 4.369 11.045 1.00 92.06 82 CYS A CA 1
ATOM 611 C C . CYS A 1 82 ? -5.642 4.181 12.535 1.00 92.06 82 CYS A C 1
ATOM 613 O O . CYS A 1 82 ? -5.203 3.110 12.957 1.00 92.06 82 CYS A O 1
ATOM 615 N N . LYS A 1 83 ? -5.918 5.196 13.353 1.00 89.75 83 LYS A N 1
ATOM 616 C CA . LYS A 1 83 ? -5.865 5.027 14.809 1.00 89.75 83 LYS A CA 1
ATOM 617 C C . LYS A 1 83 ? -7.005 4.108 15.244 1.00 89.75 83 LYS A C 1
ATOM 619 O O . LYS A 1 83 ? -8.111 4.246 14.728 1.00 89.75 83 LYS A O 1
ATOM 624 N N . LEU A 1 84 ? -6.783 3.173 16.163 1.00 89.62 84 LEU A N 1
ATOM 625 C CA . LEU A 1 84 ? -7.831 2.262 16.637 1.00 89.62 84 LEU A CA 1
ATOM 626 C C . LEU A 1 84 ? -8.733 2.960 17.672 1.00 89.62 84 LEU A C 1
ATOM 628 O O . LEU A 1 84 ? -8.764 2.607 18.846 1.00 89.62 84 LEU A O 1
ATOM 632 N N . GLU A 1 85 ? -9.456 3.979 17.222 1.00 87.81 85 GLU A N 1
ATOM 633 C CA . GLU A 1 85 ? -10.372 4.802 18.012 1.00 87.81 85 GLU A CA 1
ATOM 634 C C . GLU A 1 85 ? -11.659 5.052 17.211 1.00 87.81 85 GLU A C 1
ATOM 636 O O . GLU A 1 85 ? -11.664 4.965 15.982 1.00 87.81 85 GLU A O 1
ATOM 641 N N . ARG A 1 86 ? -12.776 5.352 17.889 1.00 83.81 86 ARG A N 1
ATOM 642 C CA . ARG A 1 86 ? -14.020 5.722 17.189 1.00 83.81 86 ARG A CA 1
ATOM 643 C C . ARG A 1 86 ? -13.827 7.043 16.452 1.00 83.81 86 ARG A C 1
ATOM 645 O O . ARG A 1 86 ? -13.278 7.981 17.019 1.00 83.81 86 ARG A O 1
ATOM 652 N N . ASN A 1 87 ? -14.363 7.125 15.234 1.00 82.62 87 ASN A N 1
ATOM 653 C CA . ASN A 1 87 ? -14.303 8.313 14.376 1.00 82.62 87 ASN A CA 1
ATOM 654 C C . ASN A 1 87 ? -12.874 8.789 14.064 1.00 82.62 87 ASN A C 1
ATOM 656 O O . ASN A 1 87 ? -12.678 9.967 13.771 1.00 82.62 87 ASN A O 1
ATOM 660 N N . SER A 1 88 ? -11.874 7.908 14.147 1.00 82.56 88 SER A N 1
ATOM 661 C CA . SER A 1 88 ? -10.525 8.262 13.729 1.00 82.56 88 SER A CA 1
ATOM 662 C C . SER A 1 88 ? -10.434 8.326 12.207 1.00 82.56 88 SER A C 1
ATOM 664 O O . SER A 1 88 ? -11.050 7.543 11.479 1.00 82.56 88 SER A O 1
ATOM 666 N N . GLU A 1 89 ? -9.640 9.272 11.718 1.00 84.44 89 GLU A N 1
ATOM 667 C CA . GLU A 1 89 ? -9.350 9.374 10.296 1.00 84.44 89 GLU A CA 1
ATOM 668 C C . GLU A 1 89 ? -8.208 8.426 9.912 1.00 84.44 89 GLU A C 1
ATOM 670 O O . GLU A 1 89 ? -7.208 8.276 10.623 1.00 84.44 89 GLU A O 1
ATOM 675 N N . CYS A 1 90 ? -8.372 7.768 8.766 1.00 91.75 90 CYS A N 1
ATOM 676 C CA . CYS A 1 90 ? -7.336 6.959 8.141 1.00 91.75 90 CYS A CA 1
ATOM 677 C C . CYS A 1 90 ? -6.469 7.844 7.246 1.00 91.75 90 CYS A C 1
ATOM 679 O O . CYS A 1 90 ? -6.970 8.443 6.295 1.00 91.75 90 CYS A O 1
ATOM 681 N N . GLN A 1 91 ? -5.163 7.871 7.495 1.00 92.00 91 GLN A N 1
ATOM 682 C CA . GLN A 1 91 ? -4.208 8.568 6.637 1.00 92.00 91 GLN A CA 1
ATOM 683 C C . GLN A 1 91 ? -3.626 7.617 5.591 1.00 92.00 91 GLN A C 1
ATOM 685 O O . GLN A 1 91 ? -3.265 6.481 5.903 1.00 92.00 91 GLN A O 1
ATOM 690 N N . GLN A 1 92 ? -3.534 8.078 4.345 1.00 93.31 92 GLN A N 1
ATOM 691 C CA . GLN A 1 92 ? -2.794 7.373 3.302 1.00 93.31 92 GLN A CA 1
ATOM 692 C C . GLN A 1 92 ? -1.290 7.416 3.620 1.00 93.31 92 GLN A C 1
ATOM 694 O O . GLN A 1 92 ? -0.762 8.462 3.988 1.00 93.31 92 GLN A O 1
ATOM 699 N N . LEU A 1 93 ? -0.599 6.289 3.440 1.00 92.19 93 LEU A N 1
ATOM 700 C CA . LEU A 1 93 ? 0.846 6.200 3.619 1.00 92.19 93 LEU A CA 1
ATOM 701 C C . LEU A 1 93 ? 1.609 6.499 2.334 1.00 92.19 93 LEU A C 1
ATOM 703 O O . LEU A 1 93 ? 1.320 5.933 1.274 1.00 92.19 93 LEU A O 1
ATOM 707 N N . THR A 1 94 ? 2.658 7.308 2.468 1.00 91.62 94 THR A N 1
ATOM 708 C CA . THR A 1 94 ? 3.621 7.572 1.399 1.00 91.62 94 THR A CA 1
ATOM 709 C C . THR A 1 94 ? 4.616 6.416 1.301 1.00 91.62 94 THR A C 1
ATOM 711 O O . THR A 1 94 ? 5.700 6.446 1.879 1.00 91.62 94 THR A O 1
ATOM 714 N N . LEU A 1 95 ? 4.245 5.357 0.579 1.00 91.88 95 LEU A N 1
ATOM 715 C CA . LEU A 1 95 ? 5.164 4.245 0.297 1.00 91.88 95 LEU A CA 1
ATOM 716 C C . LEU A 1 95 ? 6.200 4.614 -0.771 1.00 91.88 95 LEU A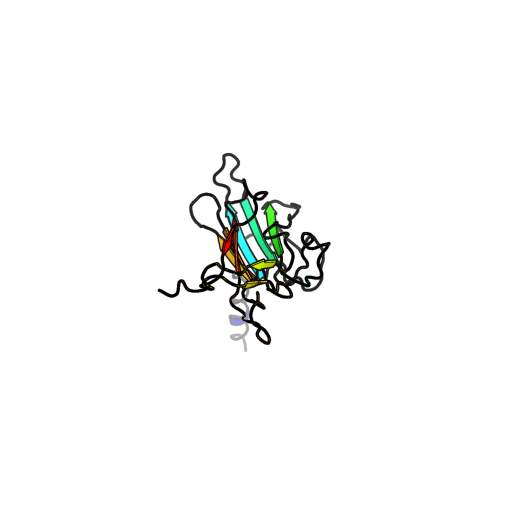 C 1
ATOM 718 O O . LEU A 1 95 ? 7.353 4.200 -0.704 1.00 91.88 95 LEU A O 1
ATOM 722 N N . ASP A 1 96 ? 5.763 5.365 -1.776 1.00 89.94 96 ASP A N 1
ATOM 723 C CA . ASP A 1 96 ? 6.548 5.789 -2.929 1.00 89.94 96 ASP A CA 1
ATOM 724 C C . ASP A 1 96 ? 5.770 6.919 -3.607 1.00 89.94 96 ASP A C 1
ATOM 726 O O . ASP A 1 96 ? 4.596 6.738 -3.930 1.00 89.94 96 ASP A O 1
ATOM 730 N N . ASP A 1 97 ? 6.394 8.072 -3.803 1.00 89.56 97 ASP A N 1
ATOM 731 C CA . ASP A 1 97 ? 5.835 9.258 -4.461 1.00 89.56 97 ASP A CA 1
ATOM 732 C C . ASP A 1 97 ? 6.419 9.478 -5.868 1.00 89.56 97 ASP A C 1
ATOM 734 O O . ASP A 1 97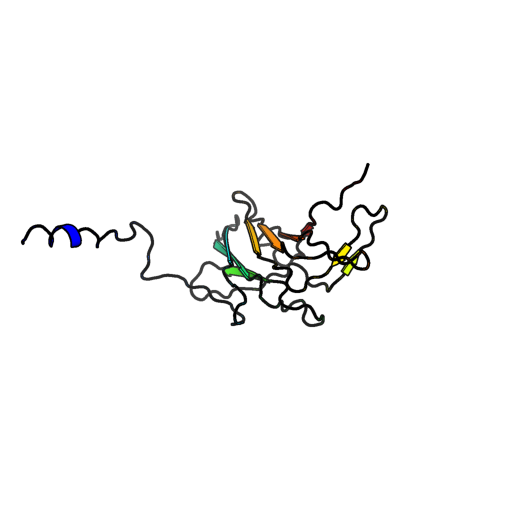 ? 6.049 10.408 -6.584 1.00 89.56 97 ASP A O 1
ATOM 738 N N . THR A 1 98 ? 7.308 8.587 -6.305 1.00 89.88 98 THR A N 1
ATOM 739 C CA . THR A 1 98 ? 7.931 8.658 -7.621 1.00 89.88 98 THR A CA 1
ATOM 740 C C . THR A 1 98 ? 7.025 8.060 -8.692 1.00 89.88 98 THR A C 1
ATOM 742 O O . THR A 1 98 ? 6.249 7.136 -8.448 1.00 89.88 98 THR A O 1
ATOM 745 N N . GLY A 1 99 ? 7.156 8.533 -9.930 1.00 91.38 99 GLY A N 1
ATOM 746 C CA . GLY A 1 99 ? 6.468 7.930 -11.070 1.00 91.38 99 GLY A CA 1
ATOM 747 C C . GLY A 1 99 ? 7.011 6.542 -11.441 1.00 91.38 99 GLY A C 1
ATOM 748 O O . GLY A 1 99 ? 7.614 5.819 -10.643 1.00 91.38 99 GLY A O 1
ATOM 749 N N . ASN A 1 100 ? 6.834 6.164 -12.706 1.00 92.69 100 ASN A N 1
ATOM 750 C CA . ASN A 1 100 ? 7.506 4.992 -13.253 1.00 92.69 100 ASN A CA 1
ATOM 751 C C . ASN A 1 100 ? 8.997 5.316 -13.486 1.00 92.69 100 ASN A C 1
ATOM 753 O O . ASN A 1 100 ? 9.344 5.951 -14.482 1.00 92.69 100 ASN A O 1
ATOM 757 N N . VAL A 1 101 ? 9.879 4.905 -12.569 1.00 91.25 101 VAL A N 1
ATOM 758 C CA . VAL A 1 101 ? 11.323 5.177 -12.633 1.00 91.25 101 VAL A CA 1
ATOM 759 C C . VAL A 1 101 ? 12.059 4.065 -13.381 1.00 91.25 101 VAL A C 1
ATOM 761 O O . VAL A 1 101 ? 11.773 2.877 -13.218 1.00 91.25 101 VAL A O 1
ATOM 764 N N . ARG A 1 102 ? 13.046 4.448 -14.200 1.00 91.12 102 ARG A N 1
ATOM 765 C CA . ARG A 1 102 ? 14.010 3.530 -14.819 1.00 91.12 102 ARG A CA 1
ATOM 766 C C . ARG A 1 102 ? 15.305 3.517 -14.014 1.00 91.12 102 ARG A C 1
ATOM 768 O O . ARG A 1 102 ? 15.973 4.538 -13.901 1.00 91.12 102 ARG A O 1
ATOM 775 N N . VAL A 1 103 ? 15.689 2.343 -13.528 1.00 88.19 103 VAL A N 1
ATOM 776 C CA . VAL A 1 103 ? 16.959 2.085 -12.846 1.00 88.19 103 VAL A CA 1
ATOM 777 C C . VAL A 1 103 ? 17.768 1.108 -13.691 1.00 88.19 103 VAL A C 1
ATOM 779 O O . VAL A 1 103 ? 17.306 0.012 -14.002 1.00 88.19 103 VAL A O 1
ATOM 782 N N . SER A 1 104 ? 18.976 1.510 -14.083 1.00 84.62 104 SER A N 1
ATOM 783 C CA . SER A 1 104 ? 19.930 0.631 -14.770 1.00 84.62 104 SER A CA 1
ATOM 784 C C . SER A 1 104 ? 21.040 0.285 -13.796 1.00 84.62 104 SER A C 1
ATOM 786 O O . SER A 1 104 ? 21.715 1.184 -13.298 1.00 84.62 104 SER A O 1
ATOM 788 N N . GLY A 1 105 ? 21.198 -1.000 -13.492 1.00 71.75 105 GLY A N 1
ATOM 789 C CA . GLY A 1 105 ? 22.236 -1.432 -12.573 1.00 71.75 105 GLY A CA 1
ATOM 790 C C . GLY A 1 105 ? 23.598 -1.552 -13.238 1.00 71.75 105 GLY A C 1
ATOM 791 O O . GLY A 1 105 ? 23.676 -1.975 -14.387 1.00 71.75 105 GLY A O 1
ATOM 792 N N . ALA A 1 106 ? 24.664 -1.225 -12.502 1.00 64.75 106 ALA A N 1
ATOM 793 C CA . ALA A 1 106 ? 26.045 -1.282 -12.998 1.00 64.75 106 ALA A CA 1
ATOM 794 C C . ALA A 1 106 ? 26.453 -2.666 -13.554 1.00 64.75 106 ALA A C 1
ATOM 796 O O . ALA A 1 106 ? 27.313 -2.737 -14.425 1.00 64.75 106 ALA A O 1
ATOM 797 N N . THR A 1 107 ? 25.819 -3.749 -13.087 1.00 58.25 107 THR A N 1
ATOM 798 C CA . THR A 1 107 ? 26.088 -5.144 -13.492 1.00 58.25 107 THR A CA 1
ATOM 799 C C . THR A 1 107 ? 24.856 -5.865 -14.056 1.00 58.25 107 THR A C 1
ATOM 801 O O . THR A 1 107 ? 24.815 -7.085 -14.080 1.00 58.25 107 THR A O 1
ATOM 804 N N . HIS A 1 108 ? 23.809 -5.147 -14.483 1.00 54.31 108 HIS A N 1
ATOM 805 C CA . HIS A 1 108 ? 22.488 -5.703 -14.848 1.00 54.31 108 HIS A CA 1
ATOM 806 C C . HIS A 1 108 ? 21.729 -6.469 -13.740 1.00 54.31 108 HIS A C 1
ATOM 808 O O . HIS A 1 108 ? 20.510 -6.596 -13.857 1.00 54.31 108 HIS A O 1
ATOM 814 N N . ASP A 1 109 ? 22.378 -6.832 -12.630 1.00 58.88 109 ASP A N 1
ATOM 815 C CA . ASP A 1 109 ? 21.829 -7.555 -11.469 1.00 58.88 109 ASP A CA 1
ATOM 816 C C . ASP A 1 109 ? 20.689 -6.841 -10.726 1.00 58.88 109 ASP A C 1
ATOM 818 O O . ASP A 1 109 ? 20.170 -7.389 -9.765 1.00 58.88 109 ASP A O 1
ATOM 822 N N . TYR A 1 110 ? 20.303 -5.618 -11.109 1.00 73.62 110 TYR A N 1
ATOM 823 C CA . TYR A 1 110 ? 19.172 -4.887 -10.512 1.00 73.62 110 TYR A CA 1
ATOM 824 C C . TYR A 1 110 ? 18.455 -3.937 -11.482 1.00 73.62 110 TYR A C 1
ATOM 826 O O . TYR A 1 110 ? 17.828 -2.966 -11.063 1.00 73.62 110 TYR A O 1
ATOM 834 N N . SER A 1 111 ? 18.533 -4.192 -12.791 1.00 85.94 111 SER A N 1
ATOM 835 C CA . SER A 1 111 ? 17.920 -3.291 -13.776 1.00 85.94 111 SER A CA 1
ATOM 836 C C . SER A 1 111 ? 16.403 -3.455 -13.846 1.00 85.94 111 SER A C 1
ATOM 838 O O . SER A 1 111 ? 15.888 -4.545 -14.112 1.00 85.94 111 SER A O 1
ATOM 840 N N . TYR A 1 112 ? 15.675 -2.358 -13.654 1.00 89.94 112 TYR A N 1
ATOM 841 C CA . TYR A 1 112 ? 14.226 -2.350 -13.779 1.00 89.94 112 TYR A CA 1
ATOM 842 C C . TYR A 1 112 ? 13.687 -1.032 -14.334 1.00 89.94 112 TYR A C 1
ATOM 844 O O . TYR A 1 112 ? 14.320 0.020 -14.310 1.00 89.94 112 TYR A O 1
ATOM 852 N N . THR A 1 113 ? 12.484 -1.082 -14.881 1.00 92.62 113 THR A N 1
ATOM 853 C CA . THR A 1 113 ? 11.668 0.105 -15.116 1.00 92.62 113 THR A CA 1
ATOM 854 C C . THR A 1 113 ? 10.325 -0.177 -14.486 1.00 92.62 113 THR A C 1
ATOM 856 O O . THR A 1 113 ? 9.712 -1.196 -14.798 1.00 92.62 113 THR A O 1
ATOM 859 N N . ASP A 1 114 ? 9.910 0.681 -13.563 1.00 93.25 114 ASP A N 1
ATOM 860 C CA . ASP A 1 114 ? 8.632 0.546 -12.881 1.00 93.25 114 ASP A CA 1
ATOM 861 C C . ASP A 1 114 ? 7.485 0.554 -13.891 1.00 93.25 114 ASP A C 1
ATOM 863 O O . ASP A 1 114 ? 7.441 1.387 -14.798 1.00 93.25 114 ASP A O 1
ATOM 867 N N . LYS A 1 115 ? 6.532 -0.352 -13.697 1.00 94.69 115 LYS A N 1
ATOM 868 C CA . LYS A 1 115 ? 5.163 -0.204 -14.172 1.00 94.69 115 LYS A CA 1
ATOM 869 C C . LYS A 1 115 ? 4.229 -0.431 -12.990 1.00 94.69 115 LYS A C 1
ATOM 871 O O . LYS A 1 115 ? 3.949 -1.570 -12.611 1.00 94.69 115 LYS A O 1
ATOM 876 N N . LYS A 1 116 ? 3.794 0.686 -12.405 1.00 96.00 116 LYS A N 1
ATOM 877 C CA . LYS A 1 116 ? 2.982 0.737 -11.184 1.00 96.00 116 LYS A CA 1
ATOM 878 C C . LYS A 1 116 ? 1.474 0.608 -11.429 1.00 96.00 116 LYS A C 1
ATOM 880 O O . LYS A 1 116 ? 0.749 0.362 -10.474 1.00 96.00 116 LYS A O 1
ATOM 885 N N . ASP A 1 117 ? 0.998 0.721 -12.673 1.00 96.75 117 ASP A N 1
ATOM 886 C CA . ASP A 1 117 ? -0.430 0.544 -12.983 1.00 96.75 117 ASP A CA 1
ATOM 887 C C . ASP A 1 117 ? -0.941 -0.823 -12.521 1.00 96.75 117 ASP A C 1
ATOM 889 O O . ASP A 1 117 ? -0.380 -1.859 -12.906 1.00 96.75 117 ASP A O 1
ATOM 893 N N . HIS A 1 118 ? -2.026 -0.830 -11.744 1.00 97.50 118 HIS A N 1
ATOM 894 C CA . HIS A 1 118 ? -2.644 -2.039 -11.192 1.00 97.50 118 HIS A CA 1
ATOM 895 C C . HIS A 1 118 ? -1.640 -2.964 -10.477 1.00 97.50 118 HIS A C 1
ATOM 897 O O . HIS A 1 118 ? -1.784 -4.192 -10.505 1.00 97.50 118 HIS A O 1
ATOM 903 N N . ALA A 1 119 ? -0.609 -2.385 -9.848 1.00 97.56 119 ALA A N 1
ATOM 904 C CA . ALA A 1 119 ? 0.447 -3.121 -9.152 1.00 97.56 119 ALA A CA 1
ATOM 905 C C . ALA A 1 119 ? -0.050 -3.869 -7.906 1.00 97.56 119 ALA A C 1
ATOM 907 O O . ALA A 1 119 ? 0.644 -4.771 -7.421 1.00 97.56 119 ALA A O 1
ATOM 908 N N . TRP A 1 120 ? -1.259 -3.545 -7.433 1.00 98.31 120 TRP A N 1
ATOM 909 C CA . TRP A 1 120 ? -1.889 -4.173 -6.275 1.00 98.31 120 TRP A CA 1
ATOM 910 C C . TRP A 1 120 ? -1.113 -3.942 -4.972 1.00 98.31 120 TRP A C 1
ATOM 912 O O . TRP A 1 120 ? -1.033 -4.828 -4.123 1.00 98.31 120 TRP A O 1
ATOM 922 N N . ILE A 1 121 ? -0.505 -2.765 -4.806 1.00 97.94 121 ILE A N 1
ATOM 923 C CA . ILE A 1 121 ? 0.218 -2.395 -3.582 1.00 97.94 121 ILE A CA 1
ATOM 924 C C . ILE A 1 121 ? -0.747 -2.406 -2.390 1.00 97.94 121 ILE A C 1
ATOM 926 O O . ILE A 1 121 ? -1.837 -1.848 -2.455 1.00 97.94 121 ILE A O 1
ATOM 930 N N . GLY A 1 122 ? -0.356 -3.073 -1.303 1.00 97.94 122 GLY A N 1
ATOM 931 C CA . GLY A 1 122 ? -1.264 -3.374 -0.191 1.00 97.94 122 GLY A CA 1
ATOM 932 C C . GLY A 1 122 ? -2.081 -4.652 -0.411 1.00 97.94 122 GLY A C 1
ATOM 933 O O . GLY A 1 122 ? -2.979 -4.944 0.367 1.00 97.94 122 GLY A O 1
ATOM 934 N N . GLY A 1 123 ? -1.773 -5.433 -1.451 1.00 98.12 123 GLY A N 1
ATOM 935 C CA . GLY A 1 123 ? -2.339 -6.765 -1.681 1.00 98.12 123 GLY A CA 1
ATOM 936 C C . GLY A 1 123 ? -1.730 -7.848 -0.783 1.00 98.12 123 GLY A C 1
ATOM 937 O O . GLY A 1 123 ? -2.296 -8.928 -0.652 1.00 98.12 123 GLY A O 1
ATOM 938 N N . ALA A 1 124 ? -0.587 -7.566 -0.154 1.00 97.62 124 ALA A N 1
ATOM 939 C CA . ALA A 1 124 ? -0.026 -8.365 0.928 1.00 97.62 124 ALA A CA 1
ATOM 940 C C . ALA A 1 124 ? 0.593 -7.441 1.982 1.00 97.62 124 ALA A C 1
ATOM 942 O O . ALA A 1 124 ? 1.202 -6.423 1.641 1.00 97.62 124 ALA A O 1
ATOM 943 N N . LEU A 1 125 ? 0.440 -7.804 3.252 1.00 96.06 125 LEU A N 1
ATOM 944 C CA . LEU A 1 125 ? 0.863 -7.006 4.396 1.00 96.06 125 LEU A CA 1
ATOM 945 C C . LEU A 1 125 ? 1.400 -7.933 5.487 1.00 96.06 125 LEU A C 1
ATOM 947 O O . LEU A 1 125 ? 0.805 -8.975 5.759 1.00 96.06 125 LEU A O 1
ATOM 951 N N . ALA A 1 126 ? 2.504 -7.551 6.122 1.00 93.31 126 ALA A N 1
ATOM 952 C CA . ALA A 1 126 ? 2.989 -8.219 7.324 1.00 93.31 126 ALA A CA 1
ATOM 953 C C . ALA A 1 126 ? 3.558 -7.199 8.311 1.00 93.31 126 ALA A C 1
ATOM 955 O O . ALA A 1 126 ? 4.325 -6.313 7.936 1.00 93.31 126 ALA A O 1
ATOM 956 N N . VAL A 1 127 ? 3.199 -7.348 9.583 1.00 89.62 127 VAL A N 1
ATOM 957 C CA . VAL A 1 127 ? 3.685 -6.514 10.687 1.00 89.62 127 VAL A CA 1
ATOM 958 C C . VAL A 1 127 ? 4.636 -7.339 11.551 1.00 89.62 127 VAL A C 1
ATOM 960 O O . VAL A 1 127 ? 4.408 -8.522 11.802 1.00 89.62 127 VAL A O 1
ATOM 963 N N . GLN A 1 128 ? 5.717 -6.723 12.018 1.00 86.31 128 GLN A N 1
ATOM 964 C CA . GLN A 1 128 ? 6.625 -7.332 12.978 1.00 86.31 128 GLN A CA 1
ATOM 965 C C . GLN A 1 128 ? 5.921 -7.466 14.337 1.00 86.31 128 GLN A C 1
ATOM 967 O O . GLN A 1 128 ? 5.696 -6.473 15.022 1.00 86.31 128 GLN A O 1
ATOM 972 N N . GLY A 1 129 ? 5.612 -8.704 14.736 1.00 70.31 129 GLY A N 1
ATOM 973 C CA . GLY A 1 129 ? 4.827 -8.989 15.946 1.00 70.31 129 GLY A CA 1
ATOM 974 C C . GLY A 1 129 ? 5.470 -8.560 17.274 1.00 70.31 129 GLY A C 1
ATOM 975 O O . GLY A 1 129 ? 4.756 -8.235 18.216 1.00 70.31 129 GLY A O 1
ATOM 976 N N . SER A 1 130 ? 6.802 -8.514 17.361 1.00 67.25 130 SER A N 1
ATOM 977 C CA . SER A 1 130 ? 7.540 -8.021 18.533 1.00 67.25 130 SER A CA 1
ATOM 978 C C . SER A 1 130 ? 8.622 -7.031 18.097 1.00 67.25 130 SER A C 1
ATOM 980 O O . SER A 1 130 ? 9.537 -7.413 17.361 1.00 67.25 130 SER A O 1
ATOM 982 N N . GLY A 1 131 ? 8.538 -5.770 18.530 1.00 67.19 131 GLY A N 1
ATOM 983 C CA . GLY A 1 131 ? 9.543 -4.745 18.228 1.00 67.19 131 GLY A CA 1
ATOM 984 C C . GLY A 1 131 ? 8.945 -3.370 17.935 1.00 67.19 131 GLY A C 1
ATOM 985 O O . GLY A 1 131 ? 7.881 -3.028 18.438 1.00 67.19 131 GLY A O 1
ATOM 986 N N . ASN A 1 132 ? 9.633 -2.597 17.090 1.00 69.88 132 ASN A N 1
ATOM 987 C CA . ASN A 1 132 ? 9.368 -1.173 16.828 1.00 69.88 132 ASN A CA 1
ATOM 988 C C . ASN A 1 132 ? 8.120 -0.885 15.972 1.00 69.88 132 ASN A C 1
ATOM 990 O O . ASN A 1 132 ? 7.953 0.230 15.491 1.00 69.88 132 ASN A O 1
ATOM 994 N N . GLY A 1 133 ? 7.258 -1.880 15.749 1.00 78.12 133 GLY A N 1
ATOM 995 C CA . GLY A 1 133 ? 6.102 -1.716 14.872 1.00 78.12 133 GLY A CA 1
ATOM 996 C C . GLY A 1 133 ? 6.472 -1.599 13.387 1.00 78.12 133 GLY A C 1
ATOM 997 O O . GLY A 1 133 ? 5.776 -0.949 12.611 1.00 78.12 133 GLY A O 1
ATOM 998 N N . ARG A 1 134 ? 7.577 -2.223 12.970 1.00 86.38 134 ARG A N 1
ATOM 999 C CA . ARG A 1 134 ? 7.931 -2.314 11.549 1.00 86.38 134 ARG A CA 1
ATOM 1000 C C . ARG A 1 134 ? 6.883 -3.111 10.793 1.00 86.38 134 ARG A C 1
ATOM 1002 O O . ARG A 1 134 ? 6.370 -4.103 11.310 1.00 86.38 134 ARG A O 1
ATOM 1009 N N . PHE A 1 135 ? 6.626 -2.742 9.550 1.00 90.56 135 PHE A N 1
ATOM 1010 C CA . PHE A 1 135 ? 5.753 -3.520 8.680 1.00 90.56 135 PHE A CA 1
ATOM 1011 C C . PHE A 1 135 ? 6.209 -3.435 7.228 1.00 90.56 135 PHE A C 1
ATOM 1013 O O . PHE A 1 135 ? 6.988 -2.561 6.849 1.00 90.56 135 PHE A O 1
ATOM 1020 N N . VAL A 1 136 ? 5.739 -4.380 6.424 1.00 94.31 136 VAL A N 1
ATOM 1021 C CA . VAL A 1 136 ? 5.978 -4.445 4.987 1.00 94.31 136 VAL A CA 1
ATOM 1022 C C . VAL A 1 136 ? 4.646 -4.547 4.265 1.00 94.31 136 VAL A C 1
ATOM 1024 O O . VAL A 1 136 ? 3.780 -5.323 4.665 1.00 94.31 136 VAL A O 1
ATOM 1027 N N . ALA A 1 137 ? 4.498 -3.774 3.196 1.00 96.06 137 ALA A N 1
ATOM 1028 C CA . ALA A 1 137 ? 3.379 -3.858 2.273 1.00 96.06 137 ALA A CA 1
ATOM 1029 C C . ALA A 1 137 ? 3.894 -4.179 0.873 1.00 96.06 137 ALA A C 1
ATOM 1031 O O . ALA A 1 137 ? 4.881 -3.599 0.424 1.00 96.06 137 ALA A O 1
ATOM 1032 N N . CYS A 1 138 ? 3.231 -5.088 0.169 1.00 97.69 138 CYS A N 1
ATOM 1033 C CA . CYS A 1 138 ? 3.672 -5.550 -1.139 1.00 97.69 138 CYS A CA 1
ATOM 1034 C C . CYS A 1 138 ? 2.600 -5.377 -2.213 1.00 97.69 138 CYS A C 1
ATOM 1036 O O . CYS A 1 138 ? 1.400 -5.456 -1.946 1.00 97.69 138 CYS A O 1
ATOM 1038 N N . GLY A 1 139 ? 3.074 -5.152 -3.437 1.00 97.94 139 GLY A N 1
ATOM 1039 C CA . GLY A 1 139 ? 2.316 -5.163 -4.678 1.00 97.94 139 GLY A CA 1
ATOM 1040 C C . GLY A 1 139 ? 2.719 -6.365 -5.526 1.00 97.94 139 GLY A C 1
ATOM 1041 O O . GLY A 1 139 ? 3.697 -6.270 -6.272 1.00 97.94 139 GLY A O 1
ATOM 1042 N N . PRO A 1 140 ? 2.011 -7.507 -5.435 1.00 97.38 140 PRO A N 1
ATOM 1043 C CA . PRO A 1 140 ? 2.400 -8.729 -6.141 1.00 97.38 140 PRO A CA 1
ATOM 1044 C C . PRO A 1 140 ? 2.279 -8.607 -7.667 1.00 97.38 140 PRO A C 1
ATOM 1046 O O . PRO A 1 140 ? 2.877 -9.395 -8.391 1.00 97.38 140 PRO A O 1
ATOM 1049 N N . ARG A 1 141 ? 1.520 -7.625 -8.173 1.00 97.69 141 ARG A N 1
ATOM 1050 C CA . ARG A 1 141 ? 1.296 -7.410 -9.612 1.00 97.69 141 ARG A CA 1
ATOM 1051 C C . ARG A 1 141 ? 2.146 -6.287 -10.194 1.00 97.69 141 ARG A C 1
ATOM 1053 O O . ARG A 1 141 ? 1.985 -5.969 -11.373 1.00 97.69 141 ARG A O 1
ATOM 1060 N N . TRP A 1 142 ? 3.039 -5.693 -9.402 1.00 96.94 142 TRP A N 1
ATOM 1061 C CA . TRP A 1 142 ? 4.027 -4.753 -9.918 1.00 96.94 142 TRP A CA 1
ATOM 1062 C C . TRP A 1 142 ? 4.860 -5.411 -11.020 1.00 96.94 142 TRP A C 1
ATOM 1064 O O . TRP A 1 142 ? 5.243 -6.583 -10.921 1.00 96.94 142 TRP A O 1
ATOM 1074 N N . LYS A 1 143 ? 5.126 -4.650 -12.083 1.00 94.81 143 LYS A N 1
ATOM 1075 C CA . LYS A 1 143 ? 5.804 -5.132 -13.286 1.00 94.81 143 LYS A CA 1
ATOM 1076 C C . LYS A 1 143 ? 7.117 -4.397 -13.509 1.00 94.81 143 LYS A C 1
ATOM 1078 O O . LYS A 1 143 ? 7.171 -3.172 -13.449 1.00 94.81 143 LYS A O 1
ATOM 1083 N N . ASN A 1 144 ? 8.133 -5.157 -13.897 1.00 92.69 144 ASN A N 1
ATOM 1084 C CA . ASN A 1 144 ? 9.339 -4.649 -14.524 1.00 92.69 144 ASN A CA 1
ATOM 1085 C C . ASN A 1 144 ? 9.134 -4.583 -16.048 1.00 92.69 144 ASN A C 1
ATOM 1087 O O . ASN A 1 144 ? 8.923 -5.616 -16.686 1.00 92.69 144 ASN A O 1
ATOM 1091 N N . GLN A 1 145 ? 9.219 -3.380 -16.620 1.00 92.56 145 GLN A N 1
ATOM 1092 C CA . GLN A 1 145 ? 9.132 -3.114 -18.065 1.00 92.56 145 GLN A CA 1
ATOM 1093 C C . GLN A 1 145 ? 10.479 -2.710 -18.695 1.00 92.56 145 GLN A C 1
ATOM 1095 O O . GLN A 1 145 ? 10.521 -2.062 -19.736 1.00 92.56 145 GLN A O 1
ATOM 1100 N N . TYR A 1 146 ? 11.599 -3.035 -18.042 1.00 90.56 146 TYR A N 1
ATOM 1101 C CA . TYR A 1 146 ? 12.937 -2.656 -18.508 1.00 90.56 146 TYR A CA 1
ATOM 1102 C C . TYR A 1 146 ? 13.298 -3.259 -19.868 1.00 90.56 146 TYR A C 1
ATOM 1104 O O . TYR A 1 146 ? 13.954 -2.596 -20.677 1.00 90.56 146 TYR A O 1
ATOM 1112 N N . TYR A 1 147 ? 12.886 -4.509 -20.088 1.00 86.38 147 TYR A N 1
ATOM 1113 C CA . TYR A 1 147 ? 13.190 -5.294 -21.278 1.00 86.38 147 TYR A CA 1
ATOM 1114 C C . TYR A 1 147 ? 12.128 -5.054 -22.347 1.00 86.38 147 TYR A C 1
ATOM 1116 O O . TYR A 1 147 ? 10.932 -5.205 -22.098 1.00 86.38 147 TYR A O 1
ATOM 1124 N N . GLN A 1 148 ? 12.570 -4.676 -23.545 1.00 86.56 148 GLN A N 1
ATOM 1125 C CA . GLN A 1 148 ? 11.666 -4.391 -24.655 1.00 86.56 148 GLN A CA 1
ATOM 1126 C C . GLN A 1 148 ? 10.771 -5.599 -24.956 1.00 86.56 148 GLN A C 1
ATOM 1128 O O . GLN A 1 148 ? 11.246 -6.729 -25.022 1.00 86.56 148 GLN A O 1
ATOM 1133 N N . GLY A 1 149 ? 9.470 -5.351 -25.119 1.00 87.25 149 GLY A N 1
ATOM 1134 C CA . GLY A 1 149 ? 8.483 -6.389 -25.427 1.00 87.25 149 GLY A CA 1
ATOM 1135 C C . GLY A 1 149 ? 8.085 -7.291 -24.252 1.00 87.25 149 GLY A C 1
ATOM 1136 O O . GLY A 1 149 ? 7.249 -8.172 -24.441 1.00 87.25 149 GLY A O 1
ATOM 1137 N N . HIS A 1 150 ? 8.621 -7.078 -23.043 1.00 88.44 150 HIS A N 1
ATOM 1138 C CA . HIS A 1 150 ? 8.343 -7.927 -21.886 1.00 88.44 150 HIS A CA 1
ATOM 1139 C C . HIS A 1 150 ? 7.861 -7.136 -20.665 1.00 88.44 150 HIS A C 1
ATOM 1141 O O . HIS A 1 150 ? 8.408 -6.097 -20.305 1.00 88.44 150 HIS A O 1
ATOM 1147 N N . TYR A 1 151 ? 6.864 -7.699 -19.976 1.00 92.25 151 TYR A N 1
ATOM 1148 C CA . TYR A 1 151 ? 6.425 -7.260 -18.654 1.00 92.25 151 TYR A CA 1
ATOM 1149 C C . TYR A 1 151 ? 6.611 -8.403 -17.665 1.00 92.25 151 TYR A C 1
ATOM 1151 O O . TYR A 1 151 ? 5.870 -9.386 -17.703 1.00 92.25 151 TYR A O 1
ATOM 1159 N N . LEU A 1 152 ? 7.590 -8.272 -16.775 1.00 92.12 152 LEU A N 1
ATOM 1160 C CA . LEU A 1 152 ? 7.891 -9.296 -15.779 1.00 92.12 152 LEU A CA 1
ATOM 1161 C C . LEU A 1 152 ? 7.229 -8.914 -14.454 1.00 92.12 152 LEU A C 1
ATOM 1163 O O . LEU A 1 152 ? 7.587 -7.907 -13.845 1.00 92.12 152 LEU A O 1
ATOM 1167 N N . MET A 1 153 ? 6.226 -9.684 -14.026 1.00 94.31 153 MET A N 1
ATOM 1168 C CA . MET A 1 153 ? 5.510 -9.469 -12.760 1.00 94.31 153 MET A CA 1
ATOM 1169 C C . MET A 1 153 ? 6.337 -9.980 -11.575 1.00 94.31 153 MET A C 1
ATOM 1171 O O . MET A 1 153 ? 5.983 -10.970 -10.942 1.00 94.31 153 MET A O 1
ATOM 1175 N N . ASN A 1 154 ? 7.465 -9.327 -11.299 1.00 91.81 154 ASN A N 1
ATOM 1176 C CA . ASN A 1 154 ? 8.354 -9.721 -10.204 1.00 91.81 154 ASN A CA 1
ATOM 1177 C C . ASN A 1 154 ? 7.760 -9.381 -8.830 1.00 91.81 154 ASN A C 1
ATOM 1179 O O . ASN A 1 154 ? 8.207 -9.924 -7.825 1.00 91.81 154 ASN A O 1
ATOM 1183 N N . GLY A 1 155 ? 6.778 -8.476 -8.787 1.00 95.19 155 GLY A N 1
ATOM 1184 C CA . GLY A 1 155 ? 6.277 -7.896 -7.551 1.00 95.19 155 GLY A CA 1
ATOM 1185 C C . GLY A 1 155 ? 7.242 -6.876 -6.936 1.00 95.19 155 GLY A C 1
ATOM 1186 O O . GLY A 1 155 ? 8.397 -6.737 -7.337 1.00 95.19 155 GLY A O 1
ATOM 1187 N N . VAL A 1 156 ? 6.741 -6.137 -5.953 1.00 95.12 156 VAL A N 1
ATOM 1188 C CA . VAL A 1 156 ? 7.497 -5.149 -5.173 1.00 95.12 156 VAL A CA 1
ATOM 1189 C C . VAL A 1 156 ? 7.010 -5.167 -3.732 1.00 95.12 156 VAL A C 1
ATOM 1191 O O . VAL A 1 156 ? 5.840 -5.456 -3.481 1.00 95.12 156 VAL A O 1
ATOM 1194 N N . CYS A 1 157 ? 7.881 -4.834 -2.791 1.00 95.50 157 CYS A N 1
ATOM 1195 C CA . CYS A 1 157 ? 7.526 -4.599 -1.400 1.00 95.50 157 CYS A CA 1
ATOM 1196 C C . CYS A 1 157 ? 8.114 -3.273 -0.912 1.00 95.50 157 CYS A C 1
ATOM 1198 O O . CYS A 1 157 ? 9.141 -2.818 -1.405 1.00 95.50 157 CYS A O 1
ATOM 1200 N N . TYR A 1 158 ? 7.474 -2.676 0.082 1.00 94.56 158 TYR A N 1
ATOM 1201 C CA . TYR A 1 158 ? 7.899 -1.457 0.755 1.00 94.56 158 TYR A CA 1
ATOM 1202 C C . TYR A 1 158 ? 7.901 -1.724 2.253 1.00 94.56 158 TYR A C 1
ATOM 1204 O O . TYR A 1 158 ? 6.883 -2.158 2.794 1.00 94.56 158 TYR A O 1
ATOM 1212 N N . TRP A 1 159 ? 9.034 -1.512 2.917 1.00 91.06 159 TRP A N 1
ATOM 1213 C CA . TRP A 1 159 ? 9.138 -1.661 4.366 1.00 91.06 159 TRP A CA 1
ATOM 1214 C C . TRP A 1 159 ? 9.165 -0.293 5.045 1.00 91.06 159 TRP A C 1
ATOM 1216 O O . TRP A 1 159 ? 9.816 0.632 4.557 1.00 91.06 159 TRP A O 1
ATOM 1226 N N . LEU A 1 160 ? 8.471 -0.181 6.178 1.00 88.56 160 LEU A N 1
ATOM 1227 C CA . LEU A 1 160 ? 8.436 1.026 6.997 1.00 88.56 160 LEU A CA 1
ATOM 1228 C C . LEU A 1 160 ? 8.958 0.751 8.414 1.00 88.56 160 LEU A C 1
ATOM 1230 O O . LEU A 1 160 ? 8.688 -0.320 8.974 1.00 88.56 160 LEU A O 1
ATOM 1234 N N . PRO A 1 161 ? 9.692 1.712 9.008 1.00 78.1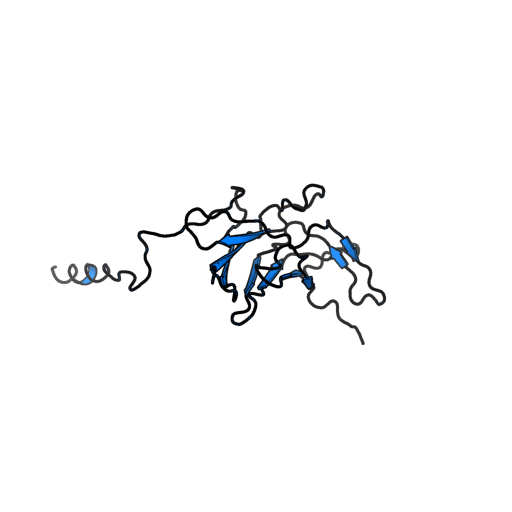2 161 PRO A N 1
ATOM 1235 C CA . PRO A 1 161 ? 10.224 1.623 10.370 1.00 78.12 161 PRO A CA 1
ATOM 1236 C C . PRO A 1 161 ? 9.140 1.541 11.463 1.00 78.12 161 PRO A C 1
ATOM 1238 O O . PRO A 1 161 ? 9.387 0.920 12.497 1.00 78.12 161 PRO A O 1
ATOM 1241 N N . GLY A 1 162 ? 7.949 2.101 11.221 1.00 75.62 162 GLY A N 1
ATOM 1242 C CA . GLY A 1 162 ? 6.793 2.075 12.125 1.00 75.62 162 GLY A CA 1
ATOM 1243 C C . GLY A 1 162 ? 6.025 3.408 12.150 1.00 75.62 162 GLY A C 1
ATOM 1244 O O . GLY A 1 162 ? 6.351 4.302 11.369 1.00 75.62 162 GLY A O 1
ATOM 1245 N N . PRO A 1 163 ? 5.020 3.576 13.036 1.00 68.88 163 PRO A N 1
ATOM 1246 C CA . PRO A 1 163 ? 4.156 4.766 13.075 1.00 68.88 163 PRO A CA 1
ATOM 1247 C C . PRO A 1 163 ? 4.889 6.077 13.387 1.00 68.88 163 PRO A C 1
ATOM 1249 O O . PRO A 1 163 ? 4.509 7.127 12.883 1.00 68.88 163 PRO A O 1
ATOM 1252 N N . LYS A 1 164 ? 5.946 6.025 14.208 1.00 68.88 164 LYS A N 1
ATOM 1253 C CA . LYS A 1 164 ? 6.723 7.211 14.620 1.00 68.88 164 LYS A CA 1
ATOM 1254 C C . LYS A 1 164 ? 7.515 7.847 13.484 1.00 68.88 164 LYS A C 1
ATOM 1256 O O . LYS A 1 164 ? 7.759 9.045 13.495 1.00 68.88 164 LYS A O 1
ATOM 1261 N N . ASP A 1 165 ? 7.891 7.030 12.512 1.00 71.25 165 ASP A N 1
ATOM 1262 C CA . ASP A 1 165 ? 8.766 7.394 11.402 1.00 71.25 165 ASP A CA 1
ATOM 1263 C C . ASP A 1 165 ? 8.015 7.298 10.066 1.00 71.25 165 ASP A C 1
ATOM 1265 O O . ASP A 1 165 ? 8.609 7.127 9.006 1.00 71.25 165 ASP A O 1
ATOM 1269 N N . ILE A 1 166 ? 6.684 7.399 10.109 1.00 69.00 166 ILE A N 1
ATOM 1270 C CA . ILE A 1 166 ? 5.803 7.174 8.960 1.00 69.00 166 ILE A CA 1
ATOM 1271 C C . ILE A 1 166 ? 5.917 8.234 7.863 1.00 69.00 166 ILE A C 1
ATOM 1273 O O . ILE A 1 166 ? 5.495 8.012 6.733 1.00 69.00 166 ILE A O 1
ATOM 1277 N N . HIS A 1 167 ? 6.507 9.380 8.203 1.00 67.81 167 HIS A N 1
ATOM 1278 C CA . HIS A 1 167 ? 6.823 10.450 7.263 1.00 67.81 167 HIS A CA 1
ATOM 1279 C C . HIS A 1 167 ? 8.166 10.238 6.547 1.00 67.81 167 HIS A C 1
ATOM 1281 O O . HIS A 1 167 ? 8.511 11.024 5.669 1.00 67.81 167 HIS A 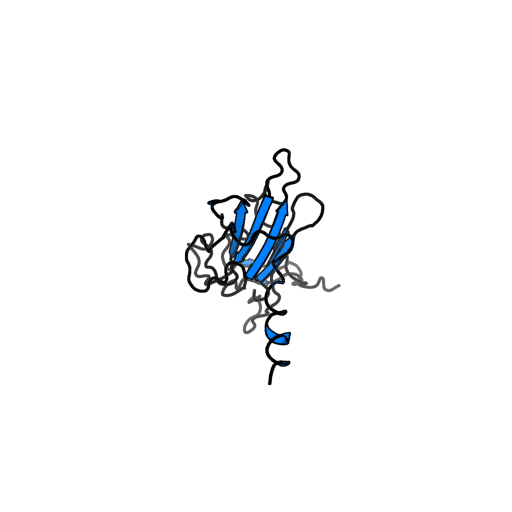O 1
ATOM 1287 N N . GLN A 1 168 ? 8.940 9.211 6.916 1.00 69.12 168 GLN A N 1
ATOM 1288 C CA . GLN A 1 168 ? 10.150 8.839 6.187 1.00 69.12 168 GLN A CA 1
ATOM 1289 C C . GLN A 1 168 ? 9.795 7.994 4.959 1.00 69.12 168 GLN A C 1
ATOM 1291 O O . GLN A 1 168 ? 8.851 7.204 4.984 1.00 69.12 168 GLN A O 1
ATOM 1296 N N . ASN A 1 169 ? 10.593 8.121 3.897 1.00 68.44 169 ASN A N 1
ATOM 1297 C CA . ASN A 1 169 ? 10.417 7.314 2.693 1.00 68.44 169 ASN A CA 1
ATOM 1298 C C . ASN A 1 169 ? 10.551 5.822 3.023 1.00 68.44 169 ASN A C 1
ATOM 1300 O O . ASN A 1 169 ? 11.547 5.393 3.613 1.00 68.44 169 ASN A O 1
ATOM 1304 N N . ALA A 1 170 ? 9.564 5.027 2.608 1.00 84.81 170 ALA A N 1
ATOM 1305 C CA . ALA A 1 170 ? 9.622 3.583 2.770 1.00 84.81 170 ALA A CA 1
ATOM 1306 C C . ALA A 1 170 ? 10.781 2.990 1.955 1.00 84.81 170 ALA A C 1
ATOM 1308 O O . ALA A 1 170 ? 11.089 3.420 0.840 1.00 84.81 170 ALA A O 1
ATOM 1309 N N . GLY A 1 171 ? 11.420 1.953 2.491 1.00 89.00 171 GLY A N 1
ATOM 1310 C CA . GLY A 1 171 ? 12.459 1.245 1.758 1.00 89.00 171 GLY A CA 1
ATOM 1311 C C . GLY A 1 171 ? 11.849 0.284 0.741 1.00 89.00 171 GLY A C 1
ATOM 1312 O O . GLY A 1 171 ? 11.099 -0.621 1.106 1.00 89.00 171 GLY A O 1
ATOM 1313 N N . LYS A 1 172 ? 12.196 0.448 -0.538 1.00 90.44 172 LYS A N 1
ATOM 1314 C CA . LYS A 1 172 ? 11.752 -0.432 -1.627 1.00 90.44 172 LYS A CA 1
ATOM 1315 C C . LYS A 1 172 ? 12.563 -1.730 -1.653 1.00 90.44 172 LYS A C 1
ATOM 1317 O O . LYS A 1 172 ? 13.791 -1.713 -1.656 1.00 90.44 172 LYS A O 1
ATOM 1322 N N . LEU A 1 173 ? 11.867 -2.856 -1.719 1.00 90.19 173 LEU A N 1
ATOM 1323 C CA . LEU A 1 173 ? 12.404 -4.208 -1.819 1.00 90.19 173 LEU A CA 1
ATOM 1324 C C . LEU A 1 173 ? 11.875 -4.842 -3.105 1.00 90.19 173 LEU A C 1
ATOM 1326 O O . LEU A 1 173 ? 10.669 -4.859 -3.351 1.00 90.19 173 LEU A O 1
ATOM 1330 N N . LEU A 1 174 ? 12.771 -5.388 -3.918 1.00 87.19 174 LEU A N 1
ATOM 1331 C CA . LEU A 1 174 ? 12.413 -6.108 -5.137 1.00 87.19 174 LEU A CA 1
ATOM 1332 C C . LEU A 1 174 ? 12.840 -7.571 -4.988 1.00 87.19 174 LEU A C 1
ATOM 1334 O O . LEU A 1 174 ? 13.999 -7.819 -4.639 1.00 87.19 174 LEU A O 1
ATOM 1338 N N . PRO A 1 175 ? 11.944 -8.544 -5.232 1.00 70.62 175 PRO A N 1
ATOM 1339 C CA . PRO A 1 175 ? 12.310 -9.951 -5.225 1.00 70.62 175 PRO A CA 1
ATOM 1340 C C . PRO A 1 175 ? 13.374 -10.214 -6.295 1.00 70.62 175 PRO A C 1
ATOM 1342 O O . PRO A 1 175 ? 13.112 -10.050 -7.484 1.00 70.62 175 PRO A O 1
ATOM 1345 N N . LEU A 1 176 ? 14.579 -10.567 -5.835 1.00 62.97 176 LEU A N 1
ATOM 1346 C CA . LEU A 1 176 ? 15.712 -11.117 -6.588 1.00 62.97 176 LEU A CA 1
ATOM 1347 C C . LEU A 1 176 ? 15.765 -10.718 -8.073 1.00 62.97 176 LEU A C 1
ATOM 1349 O O . LEU A 1 176 ? 15.497 -11.525 -8.962 1.00 62.97 176 LEU A O 1
ATOM 1353 N N . VAL A 1 177 ? 16.256 -9.512 -8.346 1.00 54.94 177 VAL A N 1
ATOM 1354 C CA . VAL A 1 177 ? 17.168 -9.391 -9.484 1.00 54.94 177 VAL A CA 1
ATOM 1355 C C . VAL A 1 177 ? 18.490 -9.971 -8.963 1.00 54.94 177 VAL A C 1
ATOM 1357 O O . VAL A 1 177 ? 19.036 -9.518 -7.958 1.00 54.94 177 VAL A O 1
ATOM 1360 N N . ARG A 1 178 ? 18.857 -11.153 -9.454 1.00 44.56 178 ARG A N 1
ATOM 1361 C CA . ARG A 1 178 ? 19.911 -11.982 -8.854 1.00 44.56 178 ARG A CA 1
ATOM 1362 C C . ARG A 1 178 ? 21.265 -11.276 -9.012 1.00 44.56 178 ARG A C 1
ATOM 1364 O O . ARG A 1 178 ? 21.575 -10.875 -10.122 1.00 44.56 178 ARG A O 1
ATOM 1371 N N . ARG A 1 179 ? 22.086 -11.233 -7.949 1.00 46.16 179 ARG A N 1
ATOM 1372 C CA . ARG A 1 179 ? 23.560 -11.182 -8.061 1.00 46.16 179 ARG A CA 1
ATOM 1373 C C . ARG A 1 179 ? 23.982 -12.441 -8.826 1.00 46.16 179 ARG A C 1
ATOM 1375 O O . ARG A 1 179 ? 23.949 -13.534 -8.252 1.00 46.16 179 ARG A O 1
ATOM 1382 N N . GLY A 1 180 ? 24.250 -12.327 -10.120 1.00 39.56 180 GLY A N 1
ATOM 1383 C CA . GLY A 1 180 ? 24.827 -13.410 -10.907 1.00 39.56 180 GLY A CA 1
ATOM 1384 C C . GLY A 1 180 ? 26.343 -13.414 -10.743 1.00 39.56 180 GLY A C 1
ATOM 1385 O O . GLY A 1 180 ? 26.989 -12.651 -11.439 1.00 39.56 180 GLY A O 1
ATOM 1386 N N . ASN A 1 181 ? 26.843 -14.262 -9.831 1.00 39.03 181 ASN A N 1
ATOM 1387 C CA . ASN A 1 181 ? 28.249 -14.640 -9.578 1.00 39.03 181 ASN A CA 1
ATOM 1388 C C . ASN A 1 181 ? 29.329 -13.555 -9.713 1.00 39.03 181 ASN A C 1
ATOM 1390 O O . ASN A 1 181 ? 29.763 -13.275 -10.849 1.00 39.03 181 ASN A O 1
#

Sequence (181 aa):
MVGLLVSCALLGLAGALNVDVEHPIVFSDPTRQLESYFGFTVSLLKDPGFNADAWLVIGAPKANSSHYAHSTINEPGVVYLCKLERNSECQQLTLDDTGNVRVSGATHDYSYTDKKDHAWIGGALAVQGSGNGRFVACGPRWKNQYYQGHYLMNGVCYWLPGPKDIHQNAGKLLPLVRRGN

Radius of gyration: 21.39 Å; chains: 1; bounding box: 73×51×52 Å